Protein AF-A0A6G2FV91-F1 (afdb_monomer)

Foldseek 3Di:
DDDPPVVVLVCLLPDPQLVVQLVVLVVLVVCVVVVNDDPVSNPLLVQLLVQLVVVVCCCCPVVVDPDPCSSPVSSSVSSSVSSSVVSSVVVVVVVVVVVVPPPPPPD

Structure (mmCIF, N/CA/C/O backbone):
data_AF-A0A6G2FV91-F1
#
_entry.id   AF-A0A6G2FV91-F1
#
loop_
_atom_site.group_PDB
_atom_site.id
_atom_site.type_symbol
_atom_site.label_atom_id
_atom_site.label_alt_id
_atom_site.label_comp_id
_atom_site.label_asym_id
_atom_site.label_entity_id
_atom_site.label_seq_id
_atom_site.pdbx_PDB_ins_code
_atom_site.Cartn_x
_atom_site.Cartn_y
_atom_site.Cartn_z
_atom_site.occupancy
_atom_site.B_iso_or_equiv
_atom_site.auth_seq_id
_atom_site.auth_comp_id
_atom_site.auth_asym_id
_atom_site.auth_atom_id
_atom_site.pdbx_PDB_model_num
ATOM 1 N N . MET A 1 1 ? 0.907 12.445 32.264 1.00 42.53 1 MET A N 1
ATOM 2 C CA . MET A 1 1 ? 1.949 12.734 31.252 1.00 42.53 1 MET A CA 1
ATOM 3 C C . MET A 1 1 ? 1.515 12.124 29.929 1.00 42.53 1 MET A C 1
ATOM 5 O O . MET A 1 1 ? 1.383 10.909 29.853 1.00 42.53 1 MET A O 1
ATOM 9 N N . SER A 1 2 ? 1.200 12.947 28.927 1.00 50.06 2 SER A N 1
ATOM 10 C CA . SER A 1 2 ? 0.893 12.486 27.569 1.00 50.06 2 SER A CA 1
ATOM 11 C C . SER A 1 2 ? 2.156 11.898 26.934 1.00 50.06 2 SER A C 1
ATOM 13 O O . SER A 1 2 ? 3.227 12.495 27.012 1.00 50.06 2 SER A O 1
ATOM 15 N N . ALA A 1 3 ? 2.053 10.706 26.343 1.00 53.38 3 ALA A N 1
ATOM 16 C CA . ALA A 1 3 ? 3.170 10.107 25.618 1.00 53.38 3 ALA A CA 1
ATOM 17 C C . ALA A 1 3 ? 3.587 11.025 24.451 1.00 53.38 3 ALA A C 1
ATOM 19 O O . ALA A 1 3 ? 2.713 11.640 23.829 1.00 53.38 3 ALA A O 1
ATOM 20 N N . PRO A 1 4 ? 4.889 11.123 24.125 1.00 61.06 4 PRO A N 1
ATOM 21 C CA . PRO A 1 4 ? 5.338 11.947 23.014 1.00 61.06 4 PRO A CA 1
ATOM 22 C C . PRO A 1 4 ? 4.672 11.486 21.701 1.00 61.06 4 PRO A C 1
ATOM 24 O O . PRO A 1 4 ? 4.375 10.295 21.530 1.00 61.06 4 PRO A O 1
ATOM 27 N N . PRO A 1 5 ? 4.419 12.407 20.754 1.00 62.12 5 PRO A N 1
ATOM 28 C CA . PRO A 1 5 ? 3.670 12.122 19.526 1.00 62.12 5 PRO A CA 1
ATOM 29 C C . PRO A 1 5 ? 4.270 10.960 18.717 1.00 62.12 5 PRO A C 1
ATOM 31 O O . PRO A 1 5 ? 3.530 10.172 18.131 1.00 62.12 5 PRO A O 1
ATOM 34 N N . VAL A 1 6 ? 5.593 10.785 18.781 1.00 63.69 6 VAL A N 1
ATOM 35 C CA . VAL A 1 6 ? 6.340 9.703 18.118 1.00 63.69 6 VAL A CA 1
ATOM 36 C C . VAL A 1 6 ? 6.010 8.322 18.697 1.00 63.69 6 VAL A C 1
ATOM 38 O O . VAL A 1 6 ? 5.783 7.376 17.947 1.00 63.69 6 VAL A O 1
ATOM 41 N N . GLU A 1 7 ? 5.895 8.195 20.020 1.00 65.44 7 GLU A N 1
ATOM 42 C CA . GLU A 1 7 ? 5.557 6.924 20.683 1.00 65.44 7 GLU A CA 1
ATOM 43 C C . GLU A 1 7 ? 4.103 6.523 20.391 1.00 65.44 7 GLU A C 1
ATOM 45 O O . GLU A 1 7 ? 3.760 5.350 20.221 1.00 65.44 7 GLU A O 1
ATOM 50 N N . THR A 1 8 ? 3.239 7.531 20.270 1.00 65.44 8 THR A N 1
ATOM 51 C CA . THR A 1 8 ? 1.831 7.355 19.908 1.00 65.44 8 THR A CA 1
ATOM 52 C C . THR A 1 8 ? 1.690 6.900 18.455 1.00 65.44 8 THR A C 1
ATOM 54 O O . THR A 1 8 ? 0.918 5.977 18.185 1.00 65.44 8 THR A O 1
ATOM 57 N N . ALA A 1 9 ? 2.476 7.488 17.545 1.00 60.88 9 ALA A N 1
ATOM 58 C CA . ALA A 1 9 ? 2.557 7.093 16.141 1.00 60.88 9 ALA A CA 1
ATOM 59 C C . ALA A 1 9 ? 3.136 5.681 15.979 1.00 60.88 9 ALA A C 1
ATOM 61 O O . ALA A 1 9 ? 2.574 4.869 15.251 1.00 60.88 9 ALA A O 1
ATOM 62 N N . ARG A 1 10 ? 4.186 5.335 16.732 1.00 71.06 10 ARG A N 1
ATOM 63 C CA . ARG A 1 10 ? 4.786 3.994 16.723 1.00 71.06 10 ARG A CA 1
ATOM 64 C C . ARG A 1 10 ? 3.805 2.918 17.191 1.00 71.06 10 ARG A C 1
ATOM 66 O O . ARG A 1 10 ? 3.670 1.890 16.536 1.00 71.06 10 ARG A O 1
ATOM 73 N N . ARG A 1 11 ? 3.071 3.168 18.282 1.00 65.94 11 ARG A N 1
ATOM 74 C CA . ARG A 1 11 ? 2.010 2.258 18.757 1.00 65.94 11 ARG A CA 1
ATOM 75 C C . ARG A 1 11 ? 0.832 2.166 17.791 1.00 65.94 11 ARG A C 1
ATOM 77 O O . ARG A 1 11 ? 0.180 1.130 17.735 1.00 65.94 11 ARG A O 1
ATOM 84 N N . ALA A 1 12 ? 0.524 3.246 17.074 1.00 62.91 12 ALA A N 1
ATOM 85 C CA . ALA A 1 12 ? -0.492 3.215 16.030 1.00 62.91 12 ALA A CA 1
ATOM 86 C C . ALA A 1 12 ? -0.011 2.384 14.834 1.00 62.91 12 ALA A C 1
ATOM 88 O O . ALA A 1 12 ? -0.772 1.558 14.341 1.00 62.91 12 ALA A O 1
ATOM 89 N N . ALA A 1 13 ? 1.252 2.522 14.429 1.00 67.94 13 ALA A N 1
ATOM 90 C CA . ALA A 1 13 ? 1.816 1.794 13.300 1.00 67.94 13 ALA A CA 1
ATOM 91 C C . ALA A 1 13 ? 1.756 0.272 13.48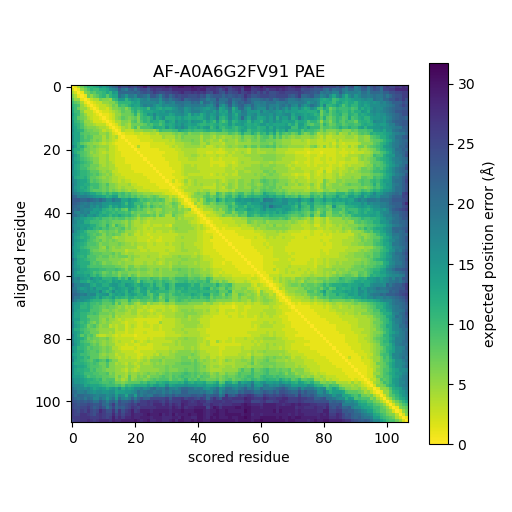4 1.00 67.94 13 ALA A C 1
ATOM 93 O O . ALA A 1 13 ? 1.390 -0.449 12.566 1.00 67.94 13 ALA A O 1
ATOM 94 N N . THR A 1 14 ? 2.008 -0.221 14.695 1.00 75.81 14 THR A N 1
ATOM 95 C CA . THR A 1 14 ? 1.979 -1.660 15.000 1.00 75.81 14 THR A CA 1
ATOM 96 C C . THR A 1 14 ? 0.648 -2.152 15.570 1.00 75.81 14 THR A C 1
ATOM 98 O O . THR A 1 14 ? 0.559 -3.272 16.078 1.00 75.81 14 THR A O 1
ATOM 101 N N . SER A 1 15 ? -0.408 -1.336 15.521 1.00 79.38 15 SER A N 1
ATOM 102 C CA . SER A 1 15 ? -1.703 -1.738 16.068 1.00 79.38 15 SER A CA 1
ATOM 103 C C . SER A 1 15 ? -2.348 -2.842 15.221 1.00 79.38 15 SER A C 1
ATOM 105 O O . SER A 1 15 ? -2.234 -2.853 13.996 1.00 79.38 15 SER A O 1
ATOM 107 N N . ARG A 1 16 ? -3.095 -3.752 15.864 1.00 81.94 16 ARG A N 1
ATOM 108 C CA . ARG A 1 16 ? -3.868 -4.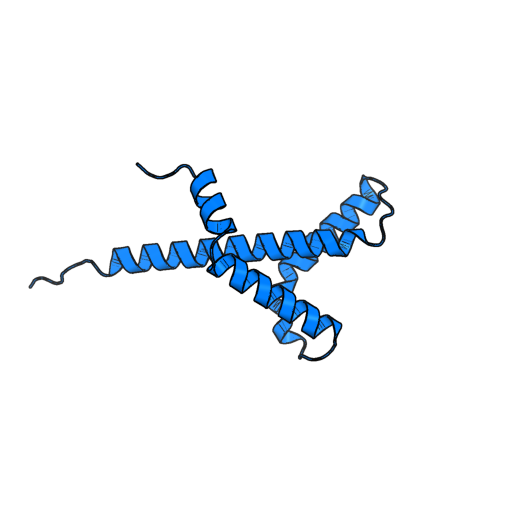791 15.152 1.00 81.94 16 ARG A CA 1
ATOM 109 C C . ARG A 1 16 ? -4.846 -4.194 14.138 1.00 81.94 16 ARG A C 1
ATOM 111 O O . ARG A 1 16 ? -5.090 -4.808 13.109 1.00 81.94 16 ARG A O 1
ATOM 118 N N . VAL A 1 17 ? -5.374 -3.002 14.423 1.00 82.06 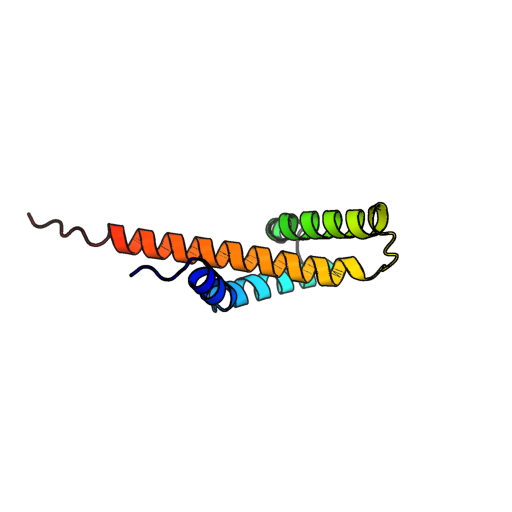17 VAL A N 1
ATOM 119 C CA . VAL A 1 17 ? -6.260 -2.268 13.511 1.00 82.06 17 VAL A CA 1
ATOM 120 C C . VAL A 1 17 ? -5.500 -1.876 12.250 1.00 82.06 17 VAL A C 1
ATOM 122 O O . VAL A 1 17 ? -5.947 -2.190 11.159 1.00 82.06 17 VAL A O 1
ATOM 125 N N . THR A 1 18 ? -4.325 -1.268 12.398 1.00 82.75 18 THR A N 1
ATOM 126 C CA . THR A 1 18 ? -3.465 -0.874 11.274 1.00 82.75 18 THR A CA 1
ATOM 127 C C . THR A 1 18 ? -3.068 -2.072 10.425 1.00 82.75 18 THR A C 1
ATOM 129 O O . THR A 1 18 ? -3.209 -2.030 9.210 1.00 82.75 18 THR A O 1
ATOM 132 N N . LEU A 1 19 ? -2.634 -3.166 11.054 1.00 85.88 19 LEU A N 1
ATOM 133 C CA . LEU A 1 19 ? -2.278 -4.389 10.332 1.00 85.88 19 LEU A CA 1
ATOM 134 C C . LEU A 1 19 ? -3.487 -5.018 9.628 1.00 85.88 19 LEU A C 1
ATOM 136 O O . LEU A 1 19 ? -3.355 -5.484 8.503 1.00 85.88 19 LEU A O 1
ATOM 140 N N . GLY A 1 20 ? -4.663 -5.000 10.261 1.00 87.38 20 GLY A N 1
ATOM 141 C CA . GLY A 1 20 ? -5.904 -5.492 9.662 1.00 87.38 20 GLY A CA 1
ATOM 142 C C . GLY A 1 20 ? -6.351 -4.654 8.464 1.00 87.38 20 GLY A C 1
ATOM 143 O O . GLY A 1 20 ? -6.663 -5.210 7.416 1.00 87.38 20 GLY A O 1
ATOM 144 N N . VAL A 1 21 ? -6.320 -3.324 8.588 1.00 87.94 21 VAL A N 1
ATOM 145 C CA . VAL A 1 21 ? -6.624 -2.399 7.485 1.00 87.94 21 VAL A CA 1
ATOM 146 C C . VAL A 1 21 ? -5.619 -2.582 6.354 1.00 87.94 21 VAL A C 1
ATOM 148 O O . VAL A 1 21 ? -6.017 -2.699 5.202 1.00 87.94 21 VAL A O 1
ATOM 151 N N . PHE A 1 22 ? -4.330 -2.681 6.673 1.00 89.19 22 PHE A N 1
ATOM 152 C CA . PHE A 1 22 ? -3.293 -2.918 5.678 1.00 89.19 22 PHE A CA 1
ATOM 153 C C . PHE A 1 22 ? -3.499 -4.244 4.934 1.00 89.19 22 PHE A C 1
ATOM 155 O O . PHE A 1 22 ? -3.460 -4.270 3.708 1.00 89.19 22 PHE A O 1
ATOM 162 N N . ALA A 1 23 ? -3.789 -5.331 5.654 1.00 90.62 23 ALA A N 1
ATOM 163 C CA . ALA A 1 23 ? -4.089 -6.625 5.048 1.00 90.62 23 ALA A CA 1
ATOM 164 C C . ALA A 1 23 ? -5.336 -6.569 4.150 1.00 90.62 23 ALA A C 1
ATOM 166 O O . ALA A 1 23 ? -5.342 -7.163 3.074 1.00 90.62 23 ALA A O 1
ATOM 167 N N . LEU A 1 24 ? -6.370 -5.828 4.556 1.00 89.44 24 LEU A N 1
ATOM 168 C CA . LEU A 1 24 ? -7.590 -5.649 3.770 1.00 89.44 24 LEU A CA 1
ATOM 169 C C . LEU A 1 24 ? -7.338 -4.836 2.495 1.00 89.44 24 LEU A C 1
ATOM 171 O O . LEU A 1 24 ? -7.820 -5.212 1.430 1.00 89.44 24 LEU A O 1
ATOM 175 N N . LEU A 1 25 ? -6.536 -3.773 2.580 1.00 88.69 25 LEU A N 1
ATOM 176 C CA . LEU A 1 25 ? -6.111 -2.994 1.418 1.00 88.69 25 LEU A CA 1
ATOM 177 C C . LEU A 1 25 ? -5.263 -3.841 0.455 1.00 88.69 25 LEU A C 1
ATOM 179 O O . LEU A 1 25 ? -5.483 -3.804 -0.752 1.00 88.69 25 LEU A O 1
ATOM 183 N N . LEU A 1 26 ? -4.345 -4.665 0.970 1.00 89.00 26 LEU A N 1
ATOM 184 C CA . LEU A 1 26 ? -3.587 -5.606 0.140 1.00 89.00 26 LEU A CA 1
ATOM 185 C C . LEU A 1 26 ? -4.488 -6.644 -0.532 1.00 89.00 26 LEU A C 1
ATOM 187 O O . LEU A 1 26 ? -4.300 -6.937 -1.710 1.00 89.00 26 LEU A O 1
ATOM 191 N N . ALA A 1 27 ? -5.477 -7.180 0.184 1.00 89.06 27 ALA A N 1
ATOM 192 C CA . ALA A 1 27 ? -6.442 -8.118 -0.381 1.00 89.06 27 ALA A CA 1
ATOM 193 C C . ALA A 1 27 ? -7.302 -7.459 -1.469 1.00 89.06 27 ALA A C 1
ATOM 195 O O . ALA A 1 27 ? -7.520 -8.059 -2.521 1.00 89.06 27 ALA A O 1
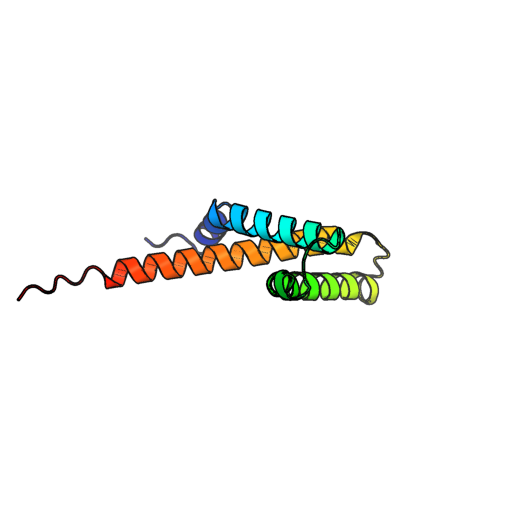ATOM 196 N N . ALA A 1 28 ? -7.736 -6.213 -1.255 1.00 86.38 28 ALA A N 1
ATOM 197 C CA . ALA A 1 28 ? -8.447 -5.434 -2.261 1.00 86.38 28 ALA A CA 1
ATOM 198 C C . ALA A 1 28 ? -7.570 -5.210 -3.500 1.00 86.38 28 ALA A C 1
ATOM 200 O O . ALA A 1 28 ? -8.019 -5.441 -4.619 1.00 86.38 28 ALA A O 1
ATOM 201 N N . TRP A 1 29 ? -6.298 -4.850 -3.321 1.00 88.00 29 TRP A N 1
ATOM 202 C CA . TRP A 1 29 ? -5.378 -4.702 -4.446 1.00 88.00 29 TRP A CA 1
ATOM 203 C C . TRP A 1 29 ? -5.162 -6.022 -5.195 1.00 88.00 29 TRP A C 1
ATOM 205 O O . TRP A 1 29 ? -5.256 -6.052 -6.421 1.00 88.00 29 TRP A O 1
ATOM 215 N N . ALA A 1 30 ? -4.942 -7.130 -4.486 1.00 86.50 30 ALA A N 1
ATOM 216 C CA . ALA A 1 30 ? -4.810 -8.445 -5.107 1.00 86.50 30 ALA A CA 1
ATOM 217 C C . ALA A 1 30 ? -6.079 -8.838 -5.886 1.00 86.50 30 ALA A C 1
ATOM 219 O O . ALA A 1 30 ? -5.986 -9.344 -7.002 1.00 86.50 30 ALA A O 1
ATOM 220 N N . GLY A 1 31 ? -7.262 -8.544 -5.336 1.00 85.81 31 GLY A N 1
ATOM 221 C CA . GLY A 1 31 ? -8.548 -8.753 -6.001 1.00 85.81 31 GLY A CA 1
ATOM 222 C C . GLY A 1 31 ? -8.725 -7.900 -7.260 1.00 85.81 31 GLY A C 1
ATOM 223 O O . GLY A 1 31 ? -9.235 -8.405 -8.260 1.00 85.81 31 GLY A O 1
ATOM 224 N N . PHE A 1 32 ? -8.255 -6.646 -7.245 1.00 82.19 32 PHE A N 1
ATOM 225 C CA . PHE A 1 32 ? -8.210 -5.783 -8.431 1.00 82.19 32 PHE A CA 1
ATOM 226 C C . PHE A 1 32 ? -7.297 -6.364 -9.507 1.00 82.19 32 PHE A C 1
ATOM 228 O O . PHE A 1 32 ? -7.710 -6.518 -10.653 1.00 82.19 32 PHE A O 1
ATOM 235 N N . ALA A 1 33 ? -6.071 -6.730 -9.126 1.00 82.25 33 ALA A N 1
ATOM 236 C CA . ALA A 1 33 ? -5.083 -7.292 -10.040 1.00 82.25 33 ALA A CA 1
ATOM 237 C C . ALA A 1 33 ? -5.559 -8.614 -10.665 1.00 82.25 33 ALA A C 1
ATOM 239 O O . ALA A 1 33 ? -5.237 -8.904 -11.815 1.00 82.25 33 ALA A O 1
ATOM 240 N N . ALA A 1 34 ? -6.353 -9.394 -9.928 1.00 86.00 34 ALA A N 1
ATOM 241 C CA . ALA A 1 34 ? -6.962 -10.630 -10.405 1.00 86.00 34 ALA A CA 1
ATOM 242 C C . ALA A 1 34 ? -8.284 -10.426 -11.178 1.00 86.00 34 ALA A C 1
ATOM 244 O O . ALA A 1 34 ? -8.822 -11.394 -11.710 1.00 86.00 34 ALA A O 1
ATOM 245 N N . GLY A 1 35 ? -8.825 -9.202 -11.240 1.00 83.12 35 GLY A N 1
ATOM 246 C CA . GLY A 1 35 ? -10.081 -8.894 -11.937 1.00 83.12 35 GLY A CA 1
ATOM 247 C C . GLY A 1 35 ? -11.342 -9.462 -11.269 1.00 83.12 35 GLY A C 1
ATOM 248 O O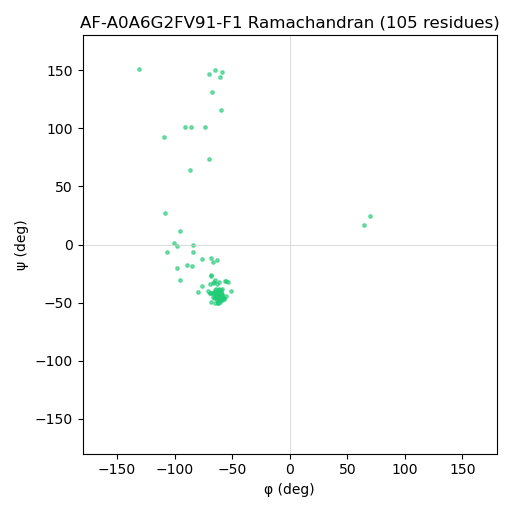 . GL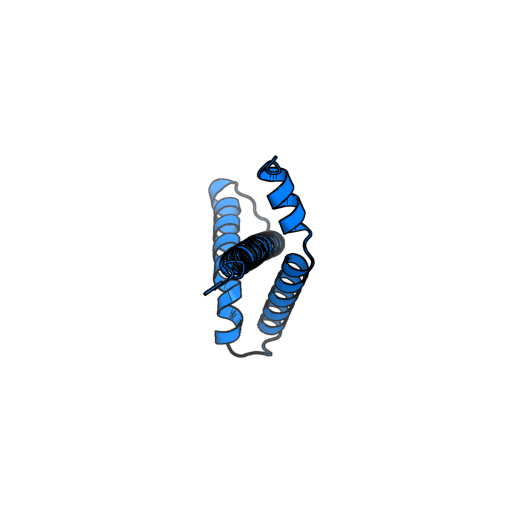Y A 1 35 ? -12.339 -9.698 -11.945 1.00 83.12 35 GLY A O 1
ATOM 249 N N . VAL A 1 36 ? -11.304 -9.717 -9.957 1.00 82.25 36 VAL A N 1
ATOM 250 C CA . VAL A 1 36 ? -12.345 -10.479 -9.235 1.00 82.25 36 VAL A CA 1
ATOM 251 C C . VAL A 1 36 ? -13.478 -9.592 -8.696 1.00 82.25 36 VAL A C 1
ATOM 253 O O . VAL A 1 36 ? -14.553 -10.098 -8.380 1.00 82.25 36 VAL A O 1
ATOM 256 N N . ALA A 1 37 ? -13.273 -8.276 -8.587 1.00 70.56 37 ALA A N 1
ATOM 257 C CA . ALA A 1 37 ? -14.223 -7.363 -7.950 1.00 70.56 37 ALA A CA 1
ATOM 258 C C . ALA A 1 37 ? -14.534 -6.115 -8.804 1.00 70.56 37 ALA A C 1
ATOM 260 O O . ALA A 1 37 ? -13.689 -5.685 -9.591 1.00 70.56 37 ALA A O 1
ATOM 261 N N . PRO A 1 38 ? -15.745 -5.535 -8.661 1.00 74.44 38 PRO A N 1
ATOM 262 C CA . PRO A 1 38 ? -16.148 -4.312 -9.351 1.00 74.44 38 PRO A CA 1
ATOM 263 C C . PRO A 1 38 ? -15.318 -3.094 -8.928 1.00 74.44 38 PRO A C 1
ATOM 265 O O . PRO A 1 38 ? -14.844 -3.001 -7.794 1.00 74.44 38 PRO A O 1
ATOM 268 N N . GLY A 1 39 ? -15.164 -2.153 -9.864 1.00 70.00 39 GLY A N 1
ATOM 269 C CA . GLY A 1 39 ? -14.275 -0.993 -9.759 1.00 70.00 39 GLY A CA 1
ATOM 270 C C . GLY A 1 39 ? -14.481 -0.132 -8.507 1.00 70.00 39 GLY A C 1
ATOM 271 O O . GLY A 1 39 ? -13.515 0.419 -7.976 1.00 70.00 39 GLY A O 1
ATOM 272 N N . GLU A 1 40 ? -15.717 -0.033 -8.003 1.00 73.44 40 GLU A N 1
ATOM 273 C CA . GLU A 1 40 ? -16.031 0.829 -6.859 1.00 73.44 40 GLU A CA 1
ATOM 274 C C . GLU A 1 40 ? -15.404 0.344 -5.544 1.00 73.44 40 GLU A C 1
ATOM 276 O O . GLU A 1 40 ? -15.107 1.159 -4.670 1.00 73.44 40 GLU A O 1
ATOM 281 N N . LEU A 1 41 ? -15.131 -0.960 -5.403 1.00 71.56 41 LEU A N 1
ATOM 282 C CA . LEU A 1 41 ? -14.507 -1.522 -4.196 1.00 71.56 41 LEU A CA 1
ATOM 283 C C . LEU A 1 41 ? -13.042 -1.092 -4.018 1.00 71.56 41 LEU A C 1
ATOM 285 O O . LEU A 1 41 ? -12.472 -1.277 -2.943 1.00 71.56 41 LEU A O 1
ATOM 289 N N . PHE A 1 42 ? -12.439 -0.482 -5.041 1.00 75.12 42 PHE A N 1
ATOM 290 C CA . PHE A 1 42 ? -11.040 -0.051 -5.035 1.00 75.12 42 PHE A CA 1
ATOM 291 C C . PHE A 1 42 ? -10.859 1.440 -4.764 1.00 75.12 42 PHE A C 1
ATOM 293 O O . PHE A 1 42 ? -9.725 1.911 -4.713 1.00 75.12 42 PHE A O 1
ATOM 300 N N . PHE A 1 43 ? -11.944 2.185 -4.538 1.00 82.25 43 PHE A N 1
ATOM 301 C CA . PHE A 1 43 ? -11.871 3.598 -4.161 1.00 82.25 43 PHE A CA 1
ATOM 302 C C . PHE A 1 43 ? -10.920 3.865 -2.974 1.00 82.25 43 PHE A C 1
ATOM 304 O O . PHE A 1 43 ? -10.149 4.823 -3.042 1.00 82.25 43 PHE A O 1
ATOM 311 N N . PRO A 1 44 ? -10.879 3.008 -1.929 1.00 83.56 44 PRO A N 1
ATOM 312 C CA . PRO A 1 44 ? -9.937 3.169 -0.820 1.00 83.56 44 PRO A CA 1
ATOM 313 C C . PRO A 1 44 ? -8.459 2.969 -1.187 1.00 83.56 44 PRO A C 1
ATOM 315 O O . PRO A 1 44 ? -7.602 3.325 -0.398 1.00 83.56 44 PRO A O 1
ATOM 318 N N . LEU A 1 45 ? -8.132 2.386 -2.346 1.00 83.56 45 LEU A N 1
ATOM 319 C CA . LEU A 1 45 ? -6.741 2.231 -2.804 1.00 83.56 45 LEU A CA 1
ATOM 320 C C . LEU A 1 45 ? -6.232 3.475 -3.537 1.00 83.56 45 LEU A C 1
ATOM 322 O O . LEU A 1 45 ? -5.025 3.647 -3.720 1.00 83.56 45 LEU A O 1
ATOM 326 N N . PHE A 1 46 ? -7.154 4.327 -3.990 1.00 85.81 46 PHE A N 1
ATOM 327 C CA . PHE A 1 46 ? -6.848 5.459 -4.850 1.00 85.81 46 PHE A CA 1
ATOM 328 C C . PHE A 1 46 ? -5.831 6.437 -4.239 1.00 85.81 46 PHE A C 1
ATOM 330 O O . PHE A 1 46 ? -4.888 6.796 -4.948 1.00 85.81 46 PHE A O 1
ATOM 337 N N . PRO A 1 47 ? -5.934 6.852 -2.958 1.00 87.62 47 PRO A N 1
ATOM 338 C CA . PRO A 1 47 ? -4.990 7.806 -2.377 1.00 87.62 47 PRO A CA 1
ATOM 339 C C . PRO A 1 47 ? -3.563 7.250 -2.332 1.00 87.62 47 PRO A C 1
ATOM 341 O O . PRO A 1 47 ? -2.629 7.914 -2.793 1.00 87.62 47 PRO A O 1
ATOM 344 N N . ALA A 1 48 ? -3.391 6.018 -1.842 1.00 89.19 48 ALA A N 1
ATOM 345 C CA . ALA A 1 48 ? -2.093 5.355 -1.824 1.00 89.19 48 ALA A CA 1
ATOM 346 C C . ALA A 1 48 ? -1.497 5.185 -3.226 1.00 89.19 48 ALA A C 1
ATOM 348 O O . ALA A 1 48 ? -0.304 5.426 -3.413 1.00 89.19 48 ALA A O 1
ATOM 349 N N . PHE A 1 49 ? -2.300 4.802 -4.221 1.00 88.44 49 PHE A N 1
ATOM 350 C CA . PHE A 1 49 ? -1.805 4.618 -5.587 1.00 88.44 49 PHE A CA 1
ATOM 351 C C . PHE A 1 49 ? -1.466 5.933 -6.265 1.00 88.44 49 PHE A C 1
ATOM 353 O O . PHE A 1 49 ? -0.433 6.010 -6.922 1.00 88.44 49 PHE A O 1
ATOM 360 N N . ALA A 1 50 ? -2.270 6.977 -6.072 1.00 91.31 50 ALA A N 1
ATOM 361 C CA . ALA A 1 50 ? -1.953 8.308 -6.571 1.00 91.31 50 ALA A CA 1
ATOM 362 C C . ALA A 1 50 ? -0.617 8.807 -5.998 1.00 91.31 50 ALA A C 1
ATOM 364 O O . ALA A 1 50 ? 0.227 9.307 -6.742 1.00 91.31 50 ALA A O 1
ATOM 365 N N . ALA A 1 51 ? -0.385 8.606 -4.695 1.00 90.88 51 ALA A N 1
ATOM 366 C CA . ALA A 1 51 ? 0.882 8.947 -4.054 1.00 90.88 51 ALA A CA 1
ATOM 367 C C . ALA A 1 51 ? 2.054 8.111 -4.597 1.00 90.88 51 ALA A C 1
ATOM 369 O O . ALA A 1 51 ? 3.107 8.666 -4.908 1.00 90.88 51 ALA A O 1
ATOM 370 N N . ALA A 1 52 ? 1.868 6.799 -4.762 1.00 90.62 52 ALA A N 1
ATOM 371 C CA . ALA A 1 52 ? 2.889 5.915 -5.314 1.00 90.62 52 ALA A CA 1
ATOM 372 C C . ALA A 1 52 ? 3.242 6.274 -6.764 1.00 90.62 52 ALA A C 1
ATOM 374 O O . ALA A 1 52 ? 4.421 6.383 -7.086 1.00 90.62 52 ALA A O 1
ATOM 375 N N . PHE A 1 53 ? 2.244 6.544 -7.613 1.00 89.75 53 PHE A N 1
ATOM 376 C CA . PHE A 1 53 ? 2.447 7.011 -8.987 1.00 89.75 53 PHE A CA 1
ATOM 377 C C . PHE A 1 53 ? 3.173 8.351 -9.036 1.00 89.75 53 PHE A C 1
ATOM 379 O O . PHE A 1 53 ? 4.080 8.531 -9.848 1.00 89.75 53 PHE A O 1
ATOM 386 N N . PHE A 1 54 ? 2.798 9.293 -8.169 1.00 92.06 54 PHE A N 1
ATOM 387 C CA . PHE A 1 54 ? 3.473 10.582 -8.086 1.00 92.06 54 PHE A CA 1
ATOM 388 C C . PHE A 1 54 ? 4.948 10.413 -7.703 1.00 92.06 54 PHE A C 1
ATOM 390 O O . PHE A 1 54 ? 5.821 10.972 -8.363 1.00 92.06 54 PHE A O 1
ATOM 397 N N . LEU A 1 55 ? 5.238 9.602 -6.682 1.00 90.44 55 LEU A N 1
ATOM 398 C CA . LEU A 1 55 ? 6.605 9.327 -6.238 1.00 90.44 55 LEU A CA 1
ATOM 399 C C . LEU A 1 55 ? 7.426 8.589 -7.300 1.00 90.44 55 LEU A C 1
ATOM 401 O O . LEU A 1 55 ? 8.579 8.951 -7.517 1.00 90.44 55 LEU A O 1
ATOM 405 N N . ASP A 1 56 ? 6.836 7.613 -7.986 1.00 88.62 56 ASP A N 1
ATOM 406 C CA . ASP A 1 56 ? 7.478 6.880 -9.082 1.00 88.62 56 ASP A CA 1
ATOM 407 C C . ASP A 1 56 ? 7.805 7.820 -10.255 1.00 88.62 56 ASP A C 1
ATOM 409 O O . ASP A 1 56 ? 8.920 7.833 -10.776 1.00 88.62 56 ASP A O 1
ATOM 413 N N . THR A 1 57 ? 6.875 8.723 -10.582 1.00 88.31 57 THR A N 1
ATOM 414 C CA . THR A 1 57 ? 7.066 9.762 -11.604 1.00 88.31 57 THR A CA 1
ATOM 415 C C . THR A 1 57 ? 8.178 10.735 -11.217 1.00 88.31 57 THR A C 1
ATOM 417 O O . THR A 1 57 ? 9.014 11.084 -12.050 1.00 88.31 57 THR A O 1
ATOM 420 N N . VAL A 1 58 ? 8.220 11.180 -9.958 1.00 90.25 58 VAL A N 1
ATOM 421 C CA . VAL A 1 58 ? 9.292 12.045 -9.446 1.00 90.25 58 VAL A CA 1
ATOM 422 C C . VAL A 1 58 ? 10.632 11.311 -9.475 1.00 90.25 58 VAL A C 1
ATOM 424 O O . VAL A 1 58 ? 11.624 11.886 -9.918 1.00 90.25 58 VAL A O 1
ATOM 427 N N . ALA A 1 59 ? 10.677 10.044 -9.065 1.00 87.38 59 ALA A N 1
ATOM 428 C CA . ALA A 1 59 ? 11.892 9.238 -9.092 1.00 87.38 59 ALA A CA 1
ATOM 429 C C . ALA A 1 59 ? 12.426 9.062 -10.522 1.00 87.38 59 ALA A C 1
ATOM 431 O O . ALA A 1 59 ? 13.623 9.230 -10.764 1.00 87.38 59 ALA A O 1
ATOM 432 N N . TYR A 1 60 ? 11.541 8.803 -11.482 1.00 87.31 60 TYR A N 1
ATOM 433 C CA . TYR A 1 60 ? 11.920 8.679 -12.882 1.00 87.31 60 TYR A CA 1
ATOM 434 C C . TYR A 1 60 ? 12.375 10.021 -13.480 1.00 87.31 60 TYR A C 1
ATOM 436 O O . TYR A 1 60 ? 13.451 10.094 -14.073 1.00 87.31 60 TYR A O 1
ATOM 444 N N . ASN A 1 61 ? 11.594 11.093 -13.294 1.00 89.25 61 ASN A N 1
ATOM 445 C CA . ASN A 1 61 ? 11.826 12.380 -13.960 1.00 89.25 61 ASN A CA 1
ATOM 446 C C . ASN A 1 61 ? 12.921 13.228 -13.303 1.00 89.25 61 ASN A C 1
ATOM 448 O O . ASN A 1 61 ? 13.705 13.852 -14.010 1.00 89.25 61 ASN A O 1
ATOM 452 N N . GLN A 1 62 ? 12.966 13.278 -11.970 1.00 88.88 62 GLN A N 1
ATOM 453 C CA . GLN A 1 62 ? 13.876 14.164 -11.232 1.00 88.88 62 GLN A CA 1
ATOM 454 C C . GLN A 1 62 ? 15.168 13.464 -10.811 1.00 88.88 62 GLN A C 1
ATOM 456 O O 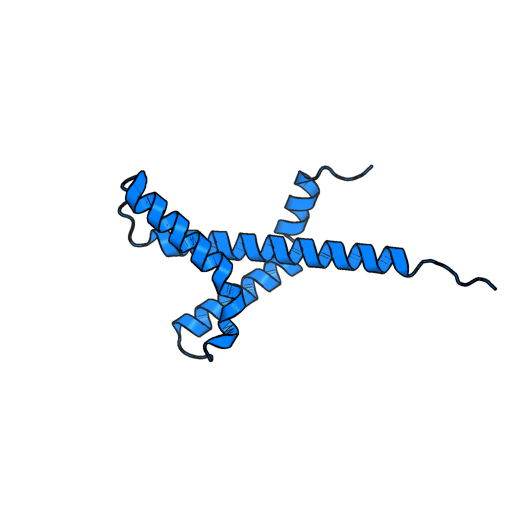. GLN A 1 62 ? 16.207 14.110 -10.710 1.00 88.88 62 GLN A O 1
ATOM 461 N N . LEU A 1 63 ? 15.118 12.152 -10.555 1.00 87.06 63 LEU A N 1
ATOM 462 C CA . LEU A 1 63 ? 16.282 11.384 -10.094 1.00 87.06 63 LEU A CA 1
ATOM 463 C C . LEU A 1 63 ? 16.868 10.477 -11.184 1.00 87.06 63 LEU A C 1
ATOM 465 O O . LEU A 1 63 ? 17.913 9.868 -10.970 1.00 87.06 63 LEU A O 1
ATOM 469 N N . GLY A 1 64 ? 16.211 10.366 -12.346 1.00 84.06 64 GLY A N 1
ATOM 470 C CA . GLY A 1 64 ? 16.648 9.493 -13.439 1.00 84.06 64 GLY A CA 1
ATOM 471 C C . GLY A 1 64 ? 16.609 8.002 -13.086 1.00 84.06 64 GLY A C 1
ATOM 472 O O . GLY A 1 64 ? 17.249 7.194 -13.765 1.00 84.06 64 GLY A O 1
ATOM 473 N N . LEU A 1 65 ? 15.890 7.618 -12.024 1.00 83.44 65 LEU A N 1
ATOM 474 C CA . LEU A 1 65 ? 15.812 6.236 -11.559 1.00 83.44 65 LEU A CA 1
ATOM 475 C C . LEU A 1 65 ? 14.934 5.420 -12.509 1.00 83.44 65 LEU A C 1
ATOM 477 O O . LEU A 1 65 ? 13.707 5.442 -12.448 1.00 83.44 65 LEU A O 1
ATOM 481 N N . ARG A 1 66 ? 15.580 4.655 -13.390 1.00 77.69 66 ARG A N 1
ATOM 482 C CA . ARG A 1 66 ? 14.922 3.743 -14.336 1.00 77.69 66 ARG A CA 1
ATOM 483 C C . ARG A 1 66 ? 14.677 2.377 -13.706 1.00 77.69 66 ARG A C 1
ATOM 485 O O . ARG A 1 66 ? 15.245 1.372 -14.125 1.00 77.69 66 ARG A O 1
ATOM 492 N N . ALA A 1 67 ? 13.844 2.357 -12.674 1.00 80.88 67 ALA A N 1
ATOM 493 C CA . ALA A 1 67 ? 13.466 1.145 -11.965 1.00 80.88 67 ALA A CA 1
ATOM 494 C C . ALA A 1 67 ? 11.997 0.804 -12.282 1.00 80.88 67 ALA A C 1
ATOM 496 O O . ALA A 1 67 ? 11.110 1.267 -11.575 1.00 80.88 67 ALA A O 1
ATOM 497 N N . PRO A 1 68 ? 11.712 -0.023 -13.308 1.00 75.81 68 PRO A N 1
ATOM 498 C CA . PRO A 1 68 ? 10.335 -0.328 -13.730 1.00 75.81 68 PRO A CA 1
ATOM 499 C C . PRO A 1 68 ? 9.505 -1.049 -12.655 1.00 75.81 68 PRO A C 1
ATOM 501 O O . PRO A 1 68 ? 8.288 -1.147 -12.761 1.00 75.81 68 PRO A O 1
ATOM 504 N N . TRP A 1 69 ? 10.162 -1.550 -11.609 1.00 83.44 69 TRP A N 1
ATOM 505 C CA . TRP A 1 69 ? 9.536 -2.223 -10.476 1.00 83.44 69 TRP A CA 1
ATOM 506 C C . TRP A 1 69 ? 9.337 -1.316 -9.259 1.00 83.44 69 TRP A C 1
ATOM 508 O O . TRP A 1 69 ? 8.818 -1.797 -8.259 1.00 83.44 69 TRP A O 1
ATOM 518 N N . LEU A 1 70 ? 9.756 -0.045 -9.307 1.00 85.69 70 LEU A N 1
ATOM 519 C CA . LEU A 1 70 ? 9.757 0.872 -8.159 1.00 85.69 70 LEU A CA 1
ATOM 520 C C . LEU A 1 70 ? 8.348 1.264 -7.698 1.00 85.69 70 LEU A C 1
ATOM 522 O O . LEU A 1 70 ? 8.126 1.484 -6.506 1.00 85.69 70 LEU A O 1
ATOM 526 N N . PHE A 1 71 ? 7.380 1.239 -8.610 1.00 85.62 71 PHE A N 1
ATOM 527 C CA . PHE A 1 71 ? 5.977 1.450 -8.287 1.00 85.62 71 PHE A CA 1
ATOM 528 C C . PHE A 1 71 ? 5.456 0.487 -7.205 1.00 85.62 71 PHE A C 1
ATOM 530 O O . PHE A 1 71 ? 4.793 0.920 -6.269 1.00 85.62 71 PHE A O 1
ATOM 537 N N . TYR A 1 72 ? 5.775 -0.810 -7.279 1.00 86.12 72 TYR A N 1
ATOM 538 C CA . TYR A 1 72 ? 5.254 -1.815 -6.341 1.00 86.12 72 TYR A CA 1
ATOM 539 C C . TYR A 1 72 ? 5.669 -1.594 -4.874 1.00 86.12 72 TYR A C 1
ATOM 541 O O . TYR A 1 72 ? 4.785 -1.586 -4.014 1.00 86.12 72 TYR A O 1
ATOM 549 N N . PRO A 1 73 ? 6.959 -1.394 -4.531 1.00 87.81 73 PRO A N 1
ATOM 550 C CA . PRO A 1 73 ? 7.358 -1.088 -3.163 1.00 87.81 73 PRO A CA 1
ATOM 551 C C . PRO A 1 73 ? 6.842 0.280 -2.697 1.00 87.81 73 PRO A C 1
ATOM 553 O O . PRO A 1 73 ? 6.486 0.411 -1.526 1.00 87.81 73 PRO A O 1
ATOM 556 N N . LEU A 1 74 ? 6.738 1.277 -3.586 1.00 88.38 74 LEU A N 1
ATOM 557 C CA . LEU A 1 74 ? 6.119 2.567 -3.258 1.00 88.38 74 LEU A CA 1
ATOM 558 C C . LEU A 1 74 ? 4.631 2.409 -2.931 1.00 88.38 74 LEU A C 1
ATOM 560 O O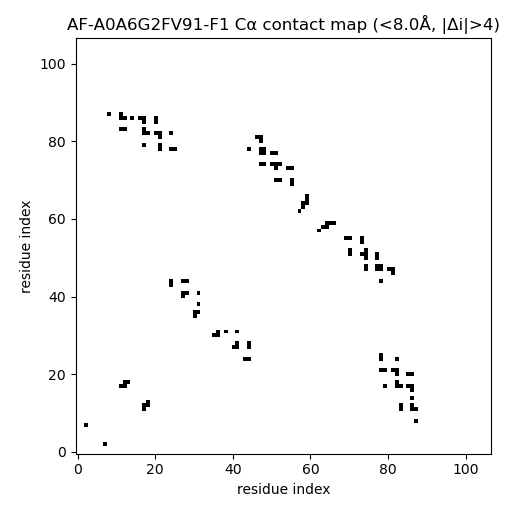 . LEU A 1 74 ? 4.177 2.916 -1.910 1.00 88.38 74 LEU A O 1
ATOM 564 N N . ALA A 1 75 ? 3.892 1.648 -3.736 1.00 87.00 75 ALA A N 1
ATOM 565 C CA . ALA A 1 75 ? 2.489 1.333 -3.494 1.00 87.00 75 ALA A CA 1
ATOM 566 C C . ALA A 1 75 ? 2.308 0.608 -2.156 1.00 87.00 75 ALA A C 1
ATOM 568 O O . ALA A 1 75 ? 1.464 1.005 -1.356 1.00 87.00 75 ALA A O 1
ATOM 569 N N . PHE A 1 76 ? 3.154 -0.380 -1.852 1.00 90.00 76 PHE A N 1
ATOM 570 C CA . PHE A 1 76 ? 3.169 -1.052 -0.549 1.00 90.00 76 PHE A CA 1
ATOM 571 C C . PHE A 1 76 ? 3.384 -0.074 0.615 1.00 90.00 76 PHE A C 1
ATOM 573 O O . PHE A 1 76 ? 2.652 -0.117 1.607 1.00 90.00 76 PHE A O 1
ATOM 580 N N . ALA A 1 77 ? 4.368 0.820 0.494 1.00 90.81 77 ALA A N 1
ATOM 581 C CA . ALA A 1 77 ? 4.666 1.813 1.521 1.00 90.81 77 ALA A CA 1
ATOM 582 C C . ALA A 1 77 ? 3.508 2.805 1.713 1.00 90.81 77 ALA A C 1
ATOM 584 O O . ALA A 1 77 ? 3.127 3.096 2.848 1.00 90.81 77 ALA A O 1
ATOM 585 N N . CYS A 1 78 ? 2.914 3.285 0.619 1.00 91.12 78 CYS A N 1
ATOM 586 C CA . CYS A 1 78 ? 1.779 4.200 0.647 1.00 91.12 78 CYS A CA 1
ATOM 587 C C . CYS A 1 78 ? 0.521 3.542 1.233 1.00 91.12 78 CYS A C 1
ATOM 589 O O . CYS A 1 78 ? -0.132 4.156 2.073 1.00 91.12 78 CYS A O 1
ATOM 591 N N . LEU A 1 79 ? 0.221 2.286 0.882 1.00 90.06 79 LEU A N 1
ATOM 592 C CA . LEU A 1 79 ? -0.896 1.535 1.469 1.00 90.06 79 LEU A CA 1
ATOM 593 C C . LEU A 1 79 ? -0.713 1.332 2.974 1.00 90.06 79 LEU A C 1
ATOM 595 O O . LEU A 1 79 ? -1.664 1.450 3.747 1.00 90.06 79 LEU A O 1
ATOM 599 N N . TYR A 1 80 ? 0.515 1.049 3.412 1.00 88.50 80 TYR A N 1
ATOM 600 C CA . TYR A 1 80 ? 0.809 0.949 4.835 1.00 88.50 80 TYR A CA 1
ATOM 601 C C . TYR A 1 80 ? 0.625 2.299 5.533 1.00 88.50 80 TYR A C 1
ATOM 603 O O . TYR A 1 80 ? -0.027 2.362 6.572 1.00 88.50 80 TYR A O 1
ATOM 611 N N . ALA A 1 81 ? 1.128 3.391 4.950 1.00 89.00 81 ALA A N 1
ATOM 612 C CA . ALA A 1 81 ? 0.935 4.736 5.489 1.00 89.00 81 ALA A CA 1
ATOM 613 C C . ALA A 1 81 ? -0.556 5.104 5.606 1.00 89.00 81 ALA A C 1
ATOM 615 O O . ALA A 1 81 ? -0.984 5.624 6.638 1.00 89.00 81 ALA A O 1
ATOM 616 N N . GLU A 1 82 ? -1.359 4.767 4.597 1.00 88.88 82 GLU A N 1
ATOM 617 C CA . GLU A 1 82 ? -2.812 4.939 4.621 1.00 88.88 82 GLU A CA 1
ATOM 618 C C . GLU A 1 82 ? -3.459 4.128 5.755 1.00 88.88 82 GLU A C 1
ATOM 620 O O . GLU A 1 82 ? -4.234 4.671 6.547 1.00 88.88 82 GLU A O 1
ATOM 625 N N . ALA A 1 83 ? -3.055 2.869 5.939 1.00 87.94 83 ALA A N 1
ATOM 626 C CA . ALA A 1 83 ? -3.529 2.045 7.046 1.00 87.94 83 ALA A CA 1
ATOM 627 C C . ALA A 1 83 ? -3.164 2.624 8.426 1.00 87.94 83 ALA A C 1
ATOM 629 O O . ALA A 1 83 ? -3.981 2.572 9.352 1.00 87.94 83 ALA A O 1
ATOM 630 N N . VAL A 1 84 ? -1.966 3.205 8.580 1.00 86.56 84 VAL A N 1
ATOM 631 C CA . VAL A 1 84 ? -1.551 3.885 9.821 1.00 86.56 84 VAL A CA 1
ATOM 632 C C . VAL A 1 84 ? -2.454 5.087 10.097 1.00 86.56 84 VAL A C 1
ATOM 634 O O . VAL A 1 84 ? -2.906 5.261 11.233 1.00 86.56 84 VAL A O 1
ATOM 637 N N . CYS A 1 85 ? -2.749 5.893 9.073 1.00 86.50 85 CYS A N 1
ATOM 638 C CA . CYS A 1 85 ? -3.659 7.033 9.178 1.00 86.50 85 CYS A CA 1
ATOM 639 C C . CYS A 1 85 ? -5.056 6.592 9.626 1.00 86.50 85 CYS A C 1
ATOM 641 O O . CYS A 1 85 ? -5.595 7.147 10.587 1.00 86.50 85 CYS A O 1
ATOM 643 N N . VAL A 1 86 ? -5.613 5.548 9.006 1.00 85.56 86 VAL A N 1
ATOM 644 C CA . VAL A 1 86 ? -6.918 4.989 9.389 1.00 85.56 86 VAL A CA 1
ATOM 645 C C . VAL A 1 86 ? -6.891 4.475 10.830 1.00 85.56 86 VAL A C 1
ATOM 647 O O . VAL A 1 86 ? -7.750 4.846 11.631 1.00 85.56 86 VAL A O 1
ATOM 650 N N . GLY A 1 87 ? -5.882 3.683 11.205 1.00 82.88 87 GLY A N 1
ATOM 651 C CA . GLY A 1 87 ? -5.734 3.167 12.568 1.00 82.88 87 GLY A CA 1
ATOM 652 C C . GLY A 1 87 ? -5.633 4.281 13.616 1.00 82.88 87 GLY A C 1
ATOM 653 O O . GLY A 1 87 ? -6.227 4.187 14.696 1.00 82.88 87 GLY A O 1
ATOM 654 N N . TRP A 1 88 ? -4.940 5.374 13.288 1.00 83.44 88 TRP A N 1
ATOM 655 C CA . TRP A 1 88 ? -4.855 6.556 14.141 1.00 83.44 88 TRP A CA 1
ATOM 656 C C . TRP A 1 88 ? -6.204 7.276 14.284 1.00 83.44 88 TRP A C 1
ATOM 658 O O . TRP A 1 88 ? -6.595 7.602 15.409 1.00 83.44 88 TRP A O 1
ATOM 668 N N . ILE A 1 89 ? -6.943 7.473 13.185 1.00 84.94 89 ILE A N 1
ATOM 669 C CA . ILE A 1 89 ? -8.282 8.086 13.198 1.00 84.94 89 ILE A CA 1
ATOM 670 C C . ILE A 1 89 ? -9.244 7.247 14.044 1.00 84.94 89 ILE A C 1
ATOM 672 O O . ILE A 1 89 ? -9.879 7.785 14.951 1.00 84.94 89 ILE A O 1
ATOM 676 N N . VAL A 1 90 ? -9.303 5.931 13.816 1.00 83.62 90 VAL A N 1
ATOM 677 C CA . VAL A 1 90 ? -10.166 5.003 14.571 1.00 83.62 90 VAL A CA 1
ATOM 678 C C . VAL A 1 90 ? -9.867 5.079 16.065 1.00 83.62 90 VAL A C 1
ATOM 680 O O . VAL A 1 90 ? -10.779 5.208 16.886 1.00 83.62 90 VAL A O 1
ATOM 683 N N . ARG A 1 91 ? -8.582 5.064 16.436 1.00 81.25 91 ARG A N 1
ATOM 684 C CA . ARG A 1 91 ? -8.171 5.187 17.835 1.00 81.25 91 ARG A CA 1
ATOM 685 C C . ARG A 1 91 ? -8.600 6.526 18.431 1.00 81.25 91 ARG A C 1
ATOM 687 O O . ARG A 1 91 ? -9.113 6.547 19.545 1.00 81.25 91 ARG A O 1
ATOM 694 N N . ARG A 1 92 ? -8.428 7.626 17.692 1.00 81.81 92 ARG A N 1
ATOM 695 C CA . ARG A 1 92 ? -8.820 8.972 18.132 1.00 81.81 92 ARG A CA 1
ATOM 696 C C . ARG A 1 92 ? -10.332 9.093 18.333 1.00 81.81 92 ARG A C 1
ATOM 698 O O . ARG A 1 92 ? -10.758 9.681 19.326 1.00 81.81 92 ARG A O 1
ATOM 705 N N . VAL A 1 93 ? -11.133 8.523 17.432 1.00 84.44 93 VAL A N 1
ATOM 706 C CA . VAL A 1 93 ? -12.601 8.485 17.549 1.00 84.44 93 VAL A CA 1
ATOM 707 C C . VAL A 1 93 ? -13.020 7.683 18.778 1.00 84.44 93 VAL A C 1
ATOM 709 O O . VAL A 1 93 ? -13.794 8.188 19.587 1.00 84.44 93 VAL A O 1
ATOM 712 N N . ARG A 1 94 ? -12.442 6.493 18.985 1.00 80.56 94 ARG A N 1
ATOM 713 C CA . ARG A 1 94 ? -12.739 5.657 20.156 1.00 80.56 94 ARG A CA 1
ATOM 714 C C . ARG A 1 94 ? -12.442 6.376 21.474 1.00 80.56 94 ARG A C 1
ATOM 716 O O . ARG A 1 94 ? -13.306 6.431 22.339 1.00 80.56 94 ARG A O 1
ATOM 723 N N . THR A 1 95 ? -11.277 7.022 21.575 1.00 78.50 95 THR A N 1
ATOM 724 C CA . THR A 1 95 ? -10.910 7.784 22.781 1.00 78.50 95 THR A CA 1
ATOM 725 C C . THR A 1 95 ? -11.818 8.991 23.036 1.00 78.50 95 THR A C 1
ATOM 727 O O . THR A 1 95 ? -12.032 9.357 24.184 1.00 78.50 95 THR A O 1
ATOM 730 N N . ARG A 1 96 ? -12.371 9.619 21.986 1.00 73.12 96 ARG A N 1
ATOM 731 C CA . ARG A 1 96 ? -13.324 10.734 22.132 1.00 73.12 96 ARG A CA 1
ATOM 732 C C . ARG A 1 96 ? -14.720 10.262 22.545 1.00 73.12 96 ARG A C 1
ATOM 734 O O . ARG A 1 96 ? -15.379 10.956 23.315 1.00 73.12 96 ARG A O 1
ATOM 741 N N . GLY A 1 97 ? -15.154 9.101 22.052 1.00 61.09 97 GLY A N 1
ATOM 742 C CA . GLY A 1 97 ? -16.417 8.478 22.455 1.00 61.09 97 GLY A CA 1
ATOM 743 C C . GLY A 1 97 ? -16.419 8.080 23.932 1.00 61.09 97 GLY A C 1
ATOM 744 O O . GLY A 1 97 ? -17.372 8.384 24.642 1.00 61.09 97 GLY A O 1
ATOM 745 N N . GLU A 1 98 ? -15.313 7.513 24.421 1.00 60.00 98 GLU A N 1
ATOM 746 C CA . GLU A 1 98 ? -15.138 7.157 25.839 1.00 60.00 98 GLU A CA 1
ATOM 747 C C . GLU A 1 98 ? -15.163 8.390 26.767 1.00 60.00 98 GLU A C 1
ATOM 749 O O . GLU A 1 98 ? -15.715 8.313 27.856 1.00 60.00 98 GLU A O 1
ATOM 754 N N . SER A 1 99 ? -14.666 9.560 26.337 1.00 55.31 99 SER A N 1
ATOM 755 C CA . SER A 1 99 ? -14.726 10.800 27.141 1.00 55.31 99 SER A CA 1
ATOM 756 C C . SER A 1 99 ? -16.103 11.479 27.179 1.00 55.31 99 SER A C 1
ATOM 758 O O . SER A 1 99 ? 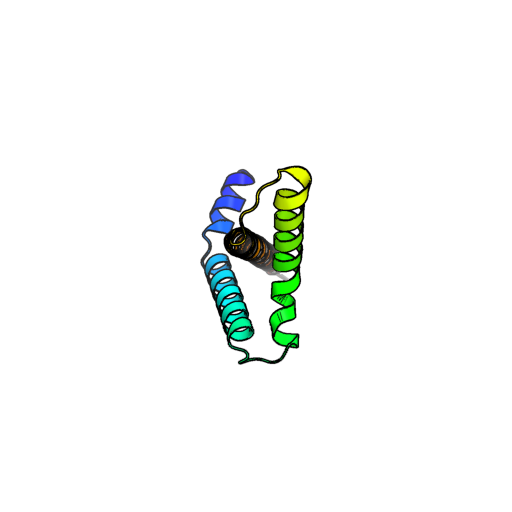-16.298 12.400 27.966 1.00 55.31 99 SER A O 1
ATOM 760 N N . THR A 1 100 ? -17.042 11.076 26.319 1.00 54.72 100 THR A N 1
ATOM 761 C CA . THR A 1 100 ? -18.395 11.667 26.259 1.00 54.72 100 THR A CA 1
ATOM 762 C C . THR A 1 100 ? -19.421 10.832 27.037 1.00 54.72 100 THR A C 1
ATOM 764 O O . THR A 1 100 ? -20.450 11.363 27.439 1.00 54.72 100 THR A O 1
ATOM 767 N N . GLY A 1 101 ? -19.132 9.551 27.291 1.00 53.03 101 GLY A N 1
ATOM 768 C CA . GLY A 1 101 ? -20.004 8.634 28.036 1.00 53.03 101 GLY A CA 1
ATOM 769 C C . GLY A 1 101 ? -19.887 8.697 29.564 1.00 53.03 101 GLY A C 1
ATOM 770 O O . GLY A 1 101 ? -20.592 7.954 30.232 1.00 53.03 101 GLY A O 1
ATOM 771 N N . ASP A 1 102 ? -19.018 9.555 30.111 1.00 50.22 102 ASP A N 1
ATOM 772 C CA . ASP A 1 102 ? -18.722 9.648 31.554 1.00 50.22 102 ASP A CA 1
ATOM 773 C C . ASP A 1 102 ? -19.292 10.927 32.201 1.00 50.22 102 ASP A C 1
ATOM 775 O O . ASP A 1 102 ? -18.755 11.454 33.173 1.00 50.22 102 ASP A O 1
ATOM 779 N N . ARG A 1 103 ? -20.380 11.477 31.641 1.00 56.69 103 ARG A N 1
ATOM 780 C CA . ARG A 1 103 ? -21.254 12.375 32.405 1.00 56.69 103 ARG A CA 1
ATOM 781 C C . ARG A 1 103 ? -22.336 11.514 33.050 1.00 56.69 103 ARG A C 1
ATOM 783 O O . ARG A 1 103 ? -23.271 11.145 32.340 1.00 56.69 103 ARG A O 1
ATOM 790 N N . PRO A 1 104 ? -22.233 11.184 34.347 1.00 53.38 104 PRO A N 1
ATOM 791 C CA . PRO A 1 104 ? -23.402 10.733 35.072 1.00 53.38 104 PRO A CA 1
ATOM 792 C C . PRO A 1 104 ? -24.436 11.861 35.013 1.00 53.38 104 PRO A C 1
ATOM 794 O O . PRO A 1 104 ? -24.197 12.985 35.465 1.00 53.38 104 PRO A O 1
ATOM 797 N N . GLU A 1 105 ? -25.560 11.578 34.359 1.00 58.97 105 GLU A N 1
ATOM 798 C CA . GLU A 1 105 ? -26.806 12.308 34.558 1.00 58.97 105 GLU A CA 1
ATOM 799 C C . GLU A 1 105 ? -27.322 11.949 35.955 1.00 58.97 105 GLU A C 1
ATOM 801 O O . GLU A 1 105 ? -28.252 11.161 36.107 1.00 58.97 105 GLU A O 1
ATOM 806 N N . ASP A 1 106 ? -26.668 12.484 36.983 1.00 53.31 106 ASP A N 1
ATOM 807 C CA . ASP A 1 106 ? -27.176 12.412 38.346 1.00 53.31 106 ASP A CA 1
ATOM 808 C C . ASP A 1 106 ? -28.134 13.589 38.542 1.00 53.31 106 ASP A C 1
ATOM 810 O O . ASP A 1 106 ? -27.737 14.753 38.667 1.00 53.31 106 ASP A O 1
ATOM 814 N N . ALA A 1 107 ? -29.412 13.224 38.444 1.00 47.78 107 ALA A N 1
ATOM 815 C CA . ALA A 1 107 ? -30.594 13.962 38.862 1.00 47.78 107 ALA A CA 1
ATOM 816 C C . ALA A 1 107 ? -30.651 14.178 40.385 1.00 47.78 107 ALA A C 1
ATOM 818 O O . ALA A 1 107 ? -30.030 13.388 41.134 1.00 47.78 107 ALA A O 1
#

Radius of gyration: 18.5 Å; Cα contacts (8 Å, |Δi|>4): 69; chains: 1; bounding box: 47×25×53 Å

Solvent-accessible surface area (backbone atoms only — not comparable to full-atom values): 5986 Å² total; per-residue (Å²): 131,83,76,57,70,66,61,53,49,54,55,26,54,73,26,69,59,9,51,50,44,29,52,50,52,50,50,48,49,52,32,53,78,68,67,75,58,66,75,77,79,48,60,86,51,46,67,25,43,54,52,14,53,49,50,41,49,46,37,36,73,77,66,64,50,88,53,95,65,52,45,59,62,37,30,54,51,29,39,44,53,50,16,27,52,50,29,42,51,53,50,53,52,52,59,52,54,59,69,65,72,72,66,80,87,78,126

Sequence (107 aa):
MSAPPVETARRAATSRVTLGVFALLLAAWAGFAAGVAPGELFFPLFPAFAAAFFLDTVAYNQLGLRAPWLFYPLAFACLYAEAVCVGWIVRRVRTRGESTGDRPEDA

Mean predicted aligned error: 9.6 Å

pLDDT: mean 78.89, std 12.45, range [42.53, 92.06]

Secondary structure (DSSP, 8-state):
-PPPHHHHHHHHHT-HHHHHHHHHHHHHHHHHHTT-S-GGGGGGGHHHHHHHHHHHHHHHHHH----TTTHHHHHHHHHHHHHHHHHHHHHHHHHHHHTTS------